Protein AF-U7QGJ5-F1 (afdb_monomer_lite)

Organism: NCBI:txid1348334

Secondary structure (DSSP, 8-state):
--TT-PPPPHHHHHHHHHHTT-EEEEE-SSSEEEEEEEETTEEEEEEEES---

Structure (mmCIF, N/CA/C/O backbone):
data_AF-U7QGJ5-F1
#
_entry.id   AF-U7QGJ5-F1
#
loop_
_atom_site.group_PDB
_atom_site.id
_atom_site.type_symbol
_atom_site.label_atom_id
_atom_site.label_alt_id
_atom_site.label_comp_id
_atom_site.label_asym_id
_atom_site.label_entity_id
_atom_site.label_seq_id
_atom_site.pdbx_PDB_ins_code
_atom_site.Cartn_x
_atom_site.Cartn_y
_atom_site.Cartn_z
_atom_site.occupa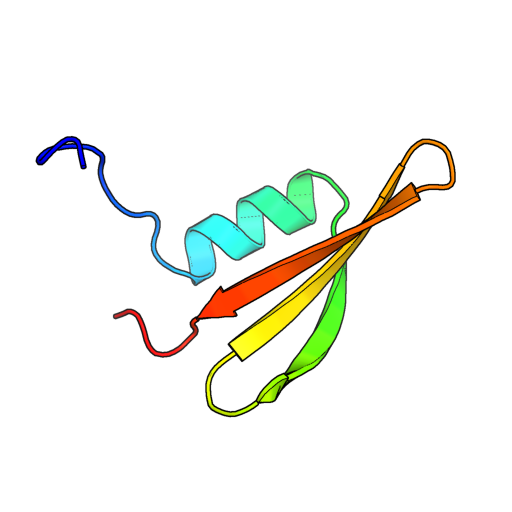ncy
_atom_site.B_iso_or_equiv
_atom_site.auth_seq_id
_atom_site.auth_comp_id
_atom_site.auth_asym_id
_atom_site.auth_atom_id
_atom_site.pdbx_PDB_model_num
ATOM 1 N N . MET A 1 1 ? -12.270 -4.476 -21.452 1.00 54.62 1 MET A N 1
ATOM 2 C CA . MET A 1 1 ? -11.637 -3.351 -20.729 1.00 54.62 1 MET A CA 1
ATOM 3 C C . MET A 1 1 ? -11.463 -2.183 -21.688 1.00 54.62 1 MET A C 1
ATOM 5 O O . MET A 1 1 ? -11.150 -2.442 -22.848 1.00 54.62 1 MET A O 1
ATOM 9 N N . PRO A 1 2 ? -11.701 -0.933 -21.262 1.00 52.00 2 PRO A N 1
ATOM 10 C CA . PRO A 1 2 ? -11.490 0.236 -22.112 1.00 52.00 2 PRO A CA 1
ATOM 11 C C . PRO A 1 2 ? -10.018 0.285 -22.532 1.00 52.00 2 PRO A C 1
ATOM 13 O O . PRO A 1 2 ? -9.138 0.245 -21.679 1.00 52.00 2 PRO A O 1
ATOM 16 N N . LYS A 1 3 ? -9.747 0.331 -23.840 1.00 58.09 3 LYS A N 1
ATOM 17 C CA . LYS A 1 3 ? -8.388 0.186 -24.397 1.00 58.09 3 LYS A CA 1
ATOM 18 C C . LYS A 1 3 ? -7.456 1.380 -24.122 1.00 58.09 3 LYS A C 1
ATOM 20 O O . LYS A 1 3 ? -6.261 1.253 -24.344 1.00 58.09 3 LYS A O 1
ATOM 25 N N . ASN A 1 4 ? -7.989 2.499 -23.616 1.00 62.16 4 ASN A N 1
ATOM 26 C CA . ASN A 1 4 ? -7.288 3.789 -23.543 1.00 62.16 4 ASN A CA 1
ATOM 27 C C . ASN A 1 4 ? -7.267 4.425 -22.140 1.00 62.16 4 ASN A C 1
ATOM 29 O O . ASN A 1 4 ? -7.010 5.621 -22.032 1.00 62.16 4 ASN A O 1
ATOM 33 N N . ILE A 1 5 ? -7.556 3.683 -21.064 1.00 61.88 5 ILE A N 1
ATOM 34 C CA . ILE A 1 5 ? -7.333 4.227 -19.714 1.00 61.88 5 ILE A CA 1
ATOM 35 C C . ILE A 1 5 ? -5.841 4.059 -19.403 1.00 61.88 5 ILE A C 1
ATOM 37 O O . ILE A 1 5 ? -5.383 2.917 -19.324 1.00 61.88 5 ILE A O 1
ATOM 41 N N . PRO A 1 6 ? -5.066 5.149 -19.256 1.00 68.50 6 PRO A N 1
ATOM 42 C CA . PRO A 1 6 ? -3.653 5.040 -18.934 1.00 68.50 6 PRO A CA 1
ATOM 43 C C . PRO A 1 6 ? -3.489 4.342 -17.582 1.00 68.50 6 PRO A C 1
ATOM 45 O O . PRO A 1 6 ? -4.051 4.772 -16.573 1.00 68.50 6 PRO A O 1
ATOM 48 N N . ALA A 1 7 ? -2.724 3.251 -17.570 1.00 80.62 7 ALA A N 1
ATOM 49 C CA . ALA A 1 7 ? -2.367 2.577 -16.334 1.00 80.62 7 ALA A CA 1
ATOM 50 C C . ALA A 1 7 ? -1.397 3.460 -15.540 1.00 80.62 7 ALA A C 1
ATOM 52 O O . ALA A 1 7 ? -0.398 3.950 -16.072 1.00 80.62 7 ALA A O 1
ATOM 53 N N . LEU A 1 8 ? -1.694 3.667 -14.258 1.00 88.25 8 LEU A N 1
ATOM 54 C CA . LEU A 1 8 ? -0.754 4.313 -13.351 1.00 88.25 8 LEU A CA 1
ATOM 55 C C . LEU A 1 8 ? 0.445 3.394 -13.136 1.00 88.25 8 LEU A C 1
ATOM 57 O O . LEU A 1 8 ? 0.279 2.204 -12.866 1.00 88.25 8 LEU A O 1
ATOM 61 N N . LYS A 1 9 ? 1.654 3.960 -13.174 1.00 91.06 9 LYS A N 1
ATOM 62 C CA . LYS A 1 9 ? 2.838 3.228 -12.717 1.00 91.06 9 LYS A CA 1
ATOM 63 C C . LYS A 1 9 ? 2.702 2.934 -11.219 1.00 91.06 9 LYS A C 1
ATOM 65 O O . LYS A 1 9 ? 2.189 3.795 -10.494 1.00 91.06 9 LYS A O 1
ATOM 70 N N . PRO A 1 10 ? 3.246 1.816 -10.706 1.00 92.81 10 PRO A N 1
ATOM 71 C CA . PRO A 1 10 ? 3.123 1.452 -9.292 1.00 92.81 10 PRO A CA 1
ATOM 72 C C . PRO A 1 10 ? 3.521 2.578 -8.331 1.00 92.81 10 PRO A C 1
ATOM 74 O O . PRO A 1 10 ? 2.802 2.877 -7.385 1.00 92.81 10 PRO A O 1
ATOM 77 N N . LYS A 1 11 ? 4.608 3.303 -8.631 1.00 92.75 11 LYS A N 1
ATOM 78 C CA . LYS A 1 11 ? 5.061 4.452 -7.824 1.00 92.75 11 LYS A CA 1
ATOM 79 C C . LYS A 1 11 ? 4.051 5.605 -7.774 1.00 92.75 11 LYS A C 1
ATOM 81 O O . LYS A 1 11 ? 3.935 6.269 -6.749 1.00 92.75 11 LYS A O 1
ATOM 86 N N . GLN A 1 12 ? 3.342 5.864 -8.874 1.00 93.44 12 GLN A N 1
ATOM 87 C CA . GLN A 1 12 ? 2.321 6.915 -8.924 1.00 93.44 12 GLN A CA 1
ATOM 88 C C . GLN A 1 12 ? 1.089 6.501 -8.119 1.00 93.44 12 GLN A C 1
ATOM 90 O O . GLN A 1 12 ? 0.569 7.304 -7.350 1.00 93.44 12 GLN A O 1
ATOM 95 N N . LEU A 1 13 ? 0.673 5.239 -8.252 1.00 93.31 13 LEU A N 1
ATOM 96 C CA . LEU A 1 13 ? -0.427 4.680 -7.475 1.00 93.31 13 LEU A CA 1
ATOM 97 C C . LEU A 1 13 ? -0.124 4.707 -5.970 1.00 93.31 13 LEU A C 1
ATOM 99 O O . LEU A 1 13 ? -0.952 5.183 -5.201 1.00 93.31 13 LEU A O 1
ATOM 103 N N . ILE A 1 14 ? 1.076 4.280 -5.561 1.00 94.94 14 ILE A N 1
ATOM 104 C CA . ILE A 1 14 ? 1.529 4.334 -4.161 1.00 94.94 14 ILE A CA 1
ATOM 105 C C . ILE A 1 14 ? 1.413 5.754 -3.606 1.00 94.94 14 ILE A C 1
ATOM 107 O O . ILE A 1 14 ? 0.794 5.943 -2.565 1.00 94.94 1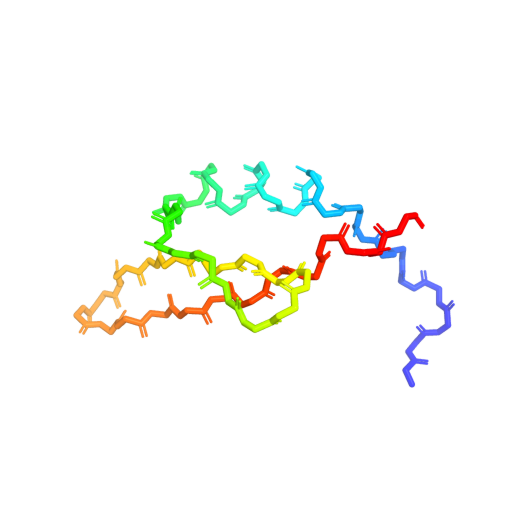4 ILE A O 1
ATOM 111 N N . LYS A 1 15 ? 1.926 6.760 -4.327 1.00 96.00 15 LYS A N 1
ATOM 112 C CA . LYS A 1 15 ? 1.879 8.157 -3.874 1.00 96.00 15 LYS A CA 1
ATOM 113 C C . LYS A 1 15 ? 0.446 8.647 -3.643 1.00 96.00 15 LYS A C 1
ATOM 115 O O . LYS A 1 15 ? 0.186 9.314 -2.647 1.00 96.00 15 LYS A O 1
ATOM 120 N N . ILE A 1 16 ? -0.481 8.312 -4.543 1.00 95.38 16 ILE A N 1
ATOM 12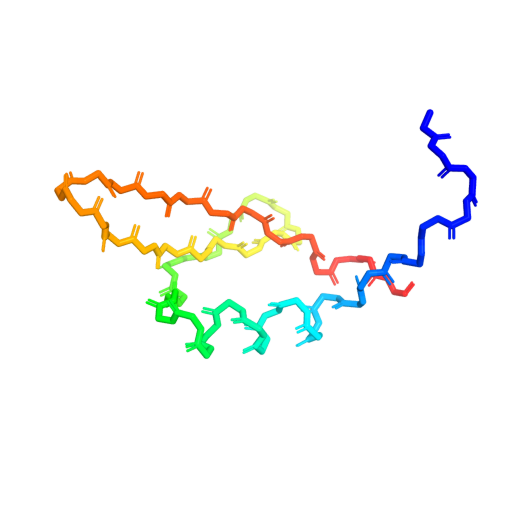1 C CA . ILE A 1 16 ? -1.901 8.674 -4.401 1.00 95.38 16 ILE A CA 1
ATOM 122 C C . ILE A 1 16 ? -2.512 7.981 -3.178 1.00 95.38 16 ILE A C 1
ATOM 124 O O . ILE A 1 16 ? -3.239 8.610 -2.412 1.00 95.38 16 ILE A O 1
ATOM 128 N N . LEU A 1 17 ? -2.209 6.698 -2.975 1.00 95.00 17 LEU A N 1
ATOM 129 C CA . LEU A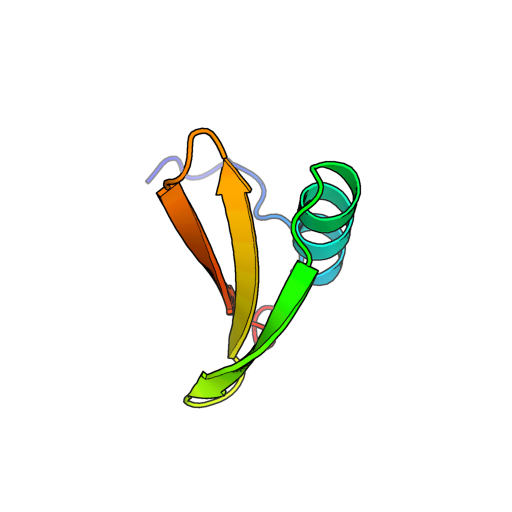 1 17 ? -2.713 5.930 -1.838 1.00 95.00 17 LEU A CA 1
ATOM 130 C C . LEU A 1 17 ? -2.183 6.480 -0.509 1.00 95.00 17 LEU A C 1
ATOM 132 O O . LEU A 1 17 ? -2.968 6.665 0.417 1.00 95.00 17 LEU A O 1
ATOM 136 N N . GLU A 1 18 ? -0.894 6.804 -0.424 1.00 96.19 18 GLU A N 1
ATOM 137 C CA . GLU A 1 18 ? -0.282 7.427 0.757 1.00 96.19 18 GLU A CA 1
ATOM 138 C C . GLU A 1 18 ? -0.904 8.795 1.065 1.00 96.19 18 GLU A C 1
ATOM 140 O O . GLU A 1 18 ? -1.274 9.062 2.207 1.00 96.19 18 GLU A O 1
ATOM 145 N N . GLN A 1 19 ? -1.119 9.636 0.046 1.00 96.88 19 GLN A N 1
ATOM 146 C CA . GLN A 1 19 ? -1.822 10.919 0.197 1.00 96.88 19 GLN A CA 1
ATOM 147 C C . GLN A 1 19 ? -3.271 10.745 0.662 1.00 96.88 19 GLN A C 1
ATOM 149 O O . GLN A 1 19 ? -3.789 11.574 1.407 1.00 96.88 19 GLN A O 1
ATOM 154 N N . ALA A 1 20 ? -3.920 9.654 0.258 1.00 94.38 20 ALA A N 1
ATOM 155 C CA . ALA A 1 20 ? -5.250 9.283 0.718 1.00 94.38 20 ALA A CA 1
ATOM 156 C C . ALA A 1 20 ? -5.244 8.607 2.104 1.00 94.38 20 ALA A C 1
ATOM 158 O O . ALA A 1 20 ? -6.297 8.166 2.557 1.00 94.38 20 ALA A O 1
ATOM 159 N N . GLY A 1 21 ? -4.102 8.504 2.788 1.00 95.88 21 GLY A N 1
ATOM 160 C CA . GLY A 1 21 ? -3.995 7.930 4.131 1.00 95.88 21 GLY A CA 1
ATOM 161 C C . GLY A 1 21 ? -3.890 6.404 4.170 1.00 95.88 21 GLY A C 1
ATOM 162 O O . GLY A 1 21 ? -4.059 5.815 5.237 1.00 95.88 21 GLY A O 1
ATOM 163 N N . CYS A 1 22 ? -3.633 5.746 3.038 1.00 97.19 22 CYS A N 1
ATOM 164 C CA . CYS A 1 22 ? -3.201 4.353 3.053 1.00 97.19 22 CYS A CA 1
ATOM 165 C C . CYS A 1 22 ? -1.752 4.261 3.533 1.00 97.19 22 CYS A C 1
ATOM 167 O O . CYS A 1 22 ? -0.924 5.118 3.238 1.00 97.19 22 CYS A O 1
ATOM 169 N N . GLN A 1 23 ? -1.429 3.180 4.226 1.00 97.50 23 GLN A N 1
ATOM 170 C CA . GLN A 1 23 ? -0.096 2.919 4.751 1.00 97.50 23 GLN A CA 1
ATOM 171 C C . GLN A 1 23 ? 0.398 1.568 4.254 1.00 97.50 23 GLN A C 1
ATOM 173 O O . GLN A 1 23 ? -0.398 0.659 4.012 1.00 97.50 23 GLN A O 1
ATOM 178 N N . PHE A 1 24 ? 1.713 1.430 4.099 1.00 97.12 24 PHE A N 1
ATOM 179 C CA . PHE A 1 24 ? 2.307 0.128 3.826 1.00 97.12 24 PHE A CA 1
ATOM 180 C C . PHE A 1 24 ? 1.977 -0.837 4.969 1.00 97.12 24 PHE A C 1
ATOM 182 O O . PHE A 1 24 ? 2.158 -0.506 6.140 1.00 97.12 24 PHE A O 1
ATOM 189 N N . TYR A 1 25 ? 1.487 -2.025 4.622 1.00 97.31 25 TYR A N 1
ATOM 190 C CA . TYR A 1 25 ? 1.126 -3.053 5.589 1.00 97.31 25 TYR A CA 1
ATOM 191 C C . TYR A 1 25 ? 2.173 -4.164 5.642 1.00 97.31 25 TYR A C 1
ATOM 193 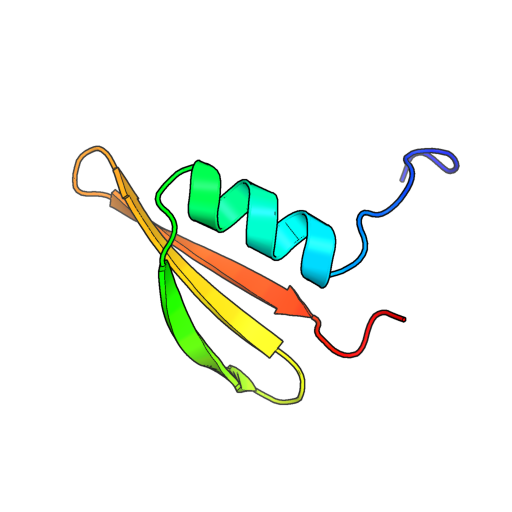O O . TYR A 1 25 ? 2.733 -4.437 6.701 1.00 97.31 25 TYR A O 1
ATOM 201 N N . ARG A 1 26 ? 2.423 -4.818 4.501 1.00 97.12 26 ARG A N 1
ATOM 202 C CA . ARG A 1 26 ? 3.417 -5.889 4.357 1.00 97.12 26 ARG A CA 1
ATOM 203 C C . ARG A 1 26 ? 3.704 -6.202 2.891 1.00 97.12 26 ARG A C 1
ATOM 205 O O . ARG A 1 26 ? 2.906 -5.880 2.008 1.00 97.12 26 ARG A O 1
ATOM 212 N N . GLU A 1 27 ? 4.805 -6.906 2.660 1.00 97.00 27 GLU A N 1
ATOM 213 C CA . GLU A 1 27 ? 5.050 -7.586 1.389 1.00 97.00 27 GLU A CA 1
ATOM 214 C C . GLU A 1 27 ? 4.016 -8.714 1.194 1.00 97.00 27 GLU A C 1
ATOM 216 O O . GLU A 1 27 ? 3.613 -9.405 2.139 1.00 97.00 27 GLU A O 1
ATOM 221 N N . GLY A 1 28 ? 3.524 -8.842 -0.034 1.00 94.12 28 GLY A N 1
ATOM 222 C CA . GLY A 1 28 ? 2.605 -9.881 -0.478 1.00 94.12 28 GLY A CA 1
ATOM 223 C C . GLY A 1 28 ? 3.345 -11.074 -1.082 1.00 94.12 28 GLY A C 1
ATOM 224 O O . GLY A 1 28 ? 4.550 -11.242 -0.923 1.00 94.12 28 GLY A O 1
ATOM 225 N N . LYS A 1 29 ? 2.612 -11.940 -1.787 1.00 92.19 29 LYS A N 1
ATOM 226 C CA . LYS A 1 29 ? 3.219 -13.046 -2.540 1.00 92.19 29 LYS A CA 1
ATOM 227 C C . LYS A 1 29 ? 3.807 -12.519 -3.855 1.00 92.19 29 LYS A C 1
ATOM 229 O O . LYS A 1 29 ? 3.106 -11.842 -4.608 1.00 92.19 29 LYS A O 1
ATOM 234 N N . GLY A 1 30 ? 5.046 -12.905 -4.158 1.00 91.56 30 GLY A N 1
ATOM 235 C CA . GLY A 1 30 ? 5.755 -12.435 -5.353 1.00 91.56 30 GLY A CA 1
ATOM 236 C C . GLY A 1 30 ? 6.067 -10.942 -5.259 1.00 91.56 30 GLY A C 1
ATOM 237 O O . GLY A 1 30 ? 6.331 -10.444 -4.171 1.00 91.56 30 GLY A O 1
ATOM 238 N N . ASP A 1 31 ? 5.963 -10.226 -6.376 1.00 93.38 31 ASP A N 1
ATOM 239 C CA . ASP A 1 31 ? 6.300 -8.798 -6.461 1.00 93.38 31 ASP A CA 1
ATOM 240 C C . ASP A 1 31 ? 5.168 -7.866 -5.992 1.00 93.38 31 ASP A C 1
ATOM 242 O O . ASP A 1 31 ? 5.068 -6.726 -6.432 1.00 93.38 31 ASP A O 1
ATOM 246 N N . HIS A 1 32 ? 4.276 -8.324 -5.112 1.00 94.88 32 HIS A N 1
ATOM 247 C CA . HIS A 1 32 ? 3.160 -7.500 -4.644 1.00 94.88 32 HIS A CA 1
ATOM 248 C C . HIS A 1 32 ? 3.465 -6.831 -3.311 1.00 94.88 32 HIS A C 1
ATOM 250 O O . HIS A 1 32 ? 3.943 -7.475 -2.383 1.00 94.88 32 HIS A O 1
ATOM 256 N N . ARG A 1 33 ? 3.037 -5.577 -3.160 1.00 96.31 33 ARG A N 1
ATOM 257 C CA . ARG A 1 33 ? 2.977 -4.872 -1.871 1.00 96.31 33 ARG A CA 1
ATOM 258 C C . ARG A 1 33 ? 1.544 -4.640 -1.443 1.00 96.31 33 ARG A C 1
ATOM 260 O O . ARG A 1 33 ? 0.709 -4.270 -2.262 1.00 96.31 33 ARG A O 1
ATOM 267 N N . LEU A 1 34 ? 1.256 -4.830 -0.160 1.00 97.56 34 LEU A N 1
ATOM 268 C CA . LEU A 1 34 ? -0.062 -4.559 0.405 1.00 97.56 34 LEU A CA 1
ATOM 269 C C . LEU A 1 34 ? -0.057 -3.212 1.123 1.00 97.56 34 LEU A C 1
ATOM 271 O O . LEU A 1 34 ? 0.727 -3.001 2.048 1.00 97.56 34 LEU A O 1
ATOM 275 N N . TYR A 1 35 ? -0.977 -2.337 0.726 1.00 97.69 35 TYR A N 1
ATOM 276 C CA . TYR A 1 35 ? -1.291 -1.096 1.429 1.00 97.69 35 TYR A CA 1
ATOM 277 C C . TYR A 1 35 ? -2.656 -1.219 2.102 1.00 97.69 35 TYR A C 1
ATOM 279 O O . TYR A 1 35 ? -3.562 -1.853 1.561 1.00 97.69 35 TYR A O 1
ATOM 287 N N . ILE A 1 36 ? -2.807 -0.624 3.281 1.00 98.00 36 ILE A N 1
ATOM 288 C CA . ILE A 1 36 ? -4.024 -0.690 4.088 1.00 98.00 36 ILE A CA 1
ATOM 289 C C . ILE A 1 36 ? -4.516 0.703 4.463 1.00 98.00 36 ILE A C 1
ATOM 291 O O . ILE A 1 36 ? -3.723 1.602 4.729 1.00 98.00 36 ILE A O 1
ATOM 295 N N . ARG A 1 37 ? -5.835 0.864 4.531 1.00 97.00 37 ARG A N 1
ATOM 296 C CA . ARG A 1 37 ? -6.488 1.989 5.200 1.00 97.00 37 ARG A CA 1
ATOM 297 C C . ARG A 1 37 ? -7.701 1.487 5.963 1.00 97.00 37 ARG A C 1
ATOM 299 O O . ARG A 1 37 ? -8.480 0.694 5.434 1.00 97.00 37 ARG A O 1
ATOM 306 N N . GLU A 1 38 ? -7.875 1.976 7.182 1.00 96.50 38 GLU A N 1
ATOM 307 C CA . GLU A 1 38 ? -9.110 1.792 7.935 1.00 96.50 38 GLU A CA 1
ATOM 308 C C . GLU A 1 38 ? -9.991 3.029 7.754 1.00 96.50 38 GLU A C 1
ATOM 310 O O . GLU A 1 38 ? -9.542 4.161 7.936 1.00 96.50 38 GLU A O 1
ATOM 315 N N . LEU A 1 39 ? -11.230 2.824 7.317 1.00 94.56 39 LEU A N 1
ATOM 316 C CA . LEU A 1 39 ? -12.214 3.887 7.137 1.00 94.56 39 LEU A CA 1
ATOM 317 C C . LEU A 1 39 ? -13.576 3.333 7.544 1.00 94.56 39 LEU A C 1
ATOM 319 O O . LEU A 1 39 ? -13.976 2.289 7.032 1.00 94.56 39 LEU A O 1
ATOM 323 N N . GLU A 1 40 ? -14.254 4.030 8.459 1.00 93.94 40 GLU A N 1
ATOM 324 C CA . GLU A 1 40 ? -15.537 3.603 9.047 1.00 93.94 40 GLU A CA 1
ATOM 325 C C . GLU A 1 40 ? -15.450 2.208 9.694 1.00 93.94 40 GLU A C 1
ATOM 327 O O . GLU A 1 40 ? -16.316 1.364 9.498 1.00 93.94 40 GLU A O 1
ATOM 332 N N . ALA A 1 41 ? -14.357 1.944 10.427 1.00 94.19 41 ALA A N 1
ATOM 333 C CA . ALA A 1 41 ? -14.029 0.642 11.032 1.00 94.19 41 ALA A CA 1
ATOM 334 C C . ALA A 1 41 ? -13.869 -0.525 10.032 1.00 94.19 41 ALA A C 1
ATOM 336 O O . ALA A 1 41 ? -13.718 -1.683 10.424 1.00 94.19 41 ALA A O 1
ATOM 337 N N . ILE A 1 42 ? -13.855 -0.238 8.726 1.00 96.62 42 ILE A N 1
ATOM 338 C CA . ILE A 1 42 ? -13.633 -1.227 7.674 1.00 96.62 42 ILE A CA 1
ATOM 339 C C . ILE A 1 42 ? -12.191 -1.119 7.187 1.00 96.62 42 ILE A C 1
ATOM 341 O O . ILE A 1 42 ? -11.756 -0.089 6.658 1.00 96.62 42 ILE A O 1
ATOM 345 N N . LYS A 1 43 ? -11.458 -2.227 7.307 1.00 95.69 43 LYS A N 1
ATOM 346 C CA . LYS A 1 43 ? -10.117 -2.374 6.738 1.00 95.69 43 LYS A CA 1
ATOM 347 C C . LYS A 1 43 ? -10.212 -2.625 5.238 1.00 95.69 43 LYS A C 1
ATOM 349 O O . LYS A 1 43 ? -10.762 -3.632 4.799 1.00 95.69 43 LYS A O 1
ATOM 354 N N . ARG A 1 44 ? -9.639 -1.720 4.448 1.00 95.75 44 ARG A N 1
ATOM 355 C CA . ARG A 1 44 ? -9.476 -1.857 2.998 1.00 95.75 44 ARG A CA 1
ATOM 356 C C . ARG A 1 44 ? -8.011 -2.143 2.695 1.00 95.75 44 ARG A C 1
ATOM 358 O O . ARG A 1 44 ? -7.143 -1.386 3.123 1.00 95.75 44 ARG A O 1
ATOM 365 N N . ILE A 1 45 ? -7.746 -3.227 1.970 1.00 95.88 45 ILE A N 1
ATOM 366 C CA . ILE A 1 45 ? -6.396 -3.647 1.578 1.00 95.88 45 ILE A CA 1
ATOM 367 C C . ILE A 1 45 ? -6.293 -3.600 0.057 1.00 95.88 45 ILE A C 1
ATOM 369 O O . ILE A 1 45 ? -7.157 -4.128 -0.640 1.00 95.88 45 ILE A O 1
ATOM 373 N N . VAL A 1 46 ? -5.225 -2.987 -0.446 1.00 94.56 46 VAL A N 1
ATOM 374 C CA . VAL A 1 46 ? -4.942 -2.858 -1.876 1.00 94.56 46 VAL A CA 1
ATOM 375 C C . VAL A 1 46 ? -3.603 -3.534 -2.181 1.00 94.56 46 VAL A C 1
ATOM 377 O O . VAL A 1 46 ? -2.574 -3.076 -1.677 1.00 94.56 46 VAL A O 1
ATOM 380 N N . PRO A 1 47 ? -3.588 -4.616 -2.980 1.00 95.56 47 PRO A N 1
ATOM 381 C CA . PRO A 1 47 ? -2.360 -5.154 -3.542 1.00 95.56 47 PRO A CA 1
ATOM 382 C C . PRO A 1 47 ? -1.891 -4.296 -4.718 1.00 95.56 47 PRO A C 1
ATOM 384 O O . PRO A 1 47 ? -2.670 -3.956 -5.606 1.00 95.56 47 PRO A O 1
ATOM 387 N N . ILE A 1 48 ? -0.605 -3.969 -4.729 1.00 94.62 48 ILE A N 1
ATOM 388 C CA . ILE A 1 48 ? 0.061 -3.239 -5.805 1.00 94.62 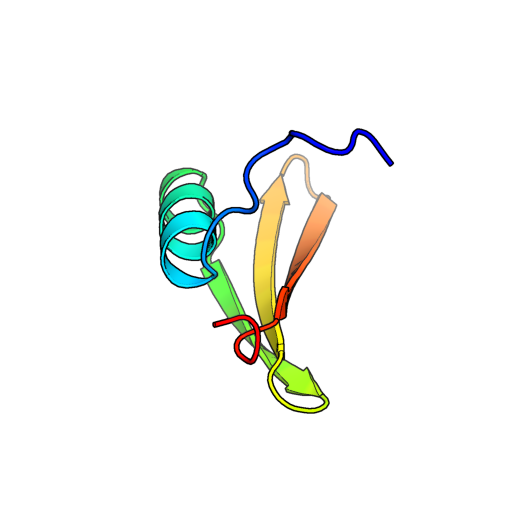48 ILE A CA 1
ATOM 389 C C . ILE A 1 48 ? 1.122 -4.156 -6.392 1.00 94.62 48 ILE A C 1
ATOM 391 O O . ILE A 1 48 ? 2.032 -4.572 -5.676 1.00 94.62 48 ILE A O 1
ATOM 395 N N . ASP A 1 49 ? 0.992 -4.463 -7.678 1.00 93.19 49 ASP A N 1
ATOM 396 C CA . ASP A 1 49 ? 1.995 -5.209 -8.434 1.00 93.19 49 ASP A CA 1
ATOM 397 C C . ASP A 1 49 ? 3.203 -4.307 -8.722 1.00 93.19 49 ASP A C 1
ATOM 399 O O . ASP A 1 49 ? 3.103 -3.311 -9.442 1.00 93.19 49 ASP A O 1
ATOM 403 N N . MET A 1 50 ? 4.348 -4.637 -8.130 1.00 92.88 50 MET A N 1
ATOM 404 C CA . MET A 1 50 ? 5.607 -3.913 -8.299 1.00 92.88 50 MET A CA 1
ATOM 405 C C . MET A 1 50 ? 6.390 -4.368 -9.537 1.00 92.88 50 MET A C 1
ATOM 407 O O . MET A 1 50 ? 7.366 -3.710 -9.902 1.00 92.88 50 MET A O 1
ATOM 411 N N . GLY A 1 51 ? 5.973 -5.456 -10.191 1.00 88.19 51 GLY A N 1
ATOM 412 C CA . GLY A 1 51 ? 6.544 -5.953 -11.441 1.00 88.19 51 GLY A CA 1
ATOM 413 C C . GLY A 1 51 ? 6.069 -5.186 -12.678 1.00 88.19 51 GLY A C 1
ATOM 414 O O . GLY A 1 51 ? 6.726 -5.237 -13.720 1.00 88.19 51 GLY A O 1
ATOM 415 N N . ALA A 1 52 ? 4.972 -4.429 -12.565 1.00 79.31 52 ALA A N 1
ATOM 416 C CA . ALA A 1 52 ? 4.444 -3.594 -13.640 1.00 79.31 52 ALA A CA 1
ATOM 417 C C . ALA A 1 52 ? 5.391 -2.409 -13.942 1.00 79.31 52 ALA A C 1
ATOM 419 O O . ALA A 1 52 ? 5.425 -1.413 -13.212 1.00 79.31 52 ALA A O 1
ATOM 420 N N . LYS A 1 53 ? 6.187 -2.535 -15.012 1.00 62.97 53 LYS A N 1
ATOM 421 C CA . LYS A 1 53 ? 7.124 -1.509 -15.507 1.00 62.97 53 LYS A CA 1
ATOM 422 C C . LYS A 1 53 ? 6.496 -0.583 -16.545 1.00 62.97 53 LYS A C 1
ATOM 424 O O . LYS A 1 53 ? 5.780 -1.096 -17.427 1.00 62.97 53 LYS A O 1
#

Sequence (53 aa):
MPKNIPALKPKQLIKILEQAGCQFYREGKGDHRLYIRELEAIKRIVPIDMGAK

InterPro domains:
  IPR012933 HicA mRNA interferase family [PF07927] (11-47)
  IPR038570 HicA superfamily [G3DSA:3.30.920.30] (8-52)

pLDDT: mean 89.71, std 12.24, range [52.0, 98.0]

Foldseek 3Di:
DPPPDDDDQLVRVVVVCVVVVWDFDDDDPDQWTWTWDQDPNDIDIDIGRNPRD

Radius of gyration: 12.16 Å; chains: 1; bounding box: 23×24×35 Å